Protein AF-A0A3B9L5T7-F1 (afdb_monomer)

Structure (mmCIF, N/CA/C/O backbone):
data_AF-A0A3B9L5T7-F1
#
_entry.id   AF-A0A3B9L5T7-F1
#
loop_
_atom_site.group_PDB
_atom_site.id
_atom_site.type_symbol
_atom_site.label_atom_id
_atom_site.label_alt_id
_atom_site.label_comp_id
_atom_site.label_asym_id
_atom_site.label_entity_id
_atom_site.label_seq_id
_atom_site.pdbx_PDB_ins_code
_atom_site.Cartn_x
_atom_site.Cartn_y
_atom_site.Cartn_z
_atom_site.occupancy
_atom_site.B_iso_or_equiv
_atom_site.auth_seq_id
_atom_site.auth_comp_id
_atom_site.auth_asym_id
_atom_site.auth_atom_id
_atom_site.pdbx_PDB_model_num
ATOM 1 N N . MET A 1 1 ? -52.257 -26.538 19.396 1.00 55.66 1 MET A N 1
ATOM 2 C CA . MET A 1 1 ? -50.996 -26.217 18.690 1.00 55.66 1 MET A CA 1
ATOM 3 C C . MET A 1 1 ? -50.259 -25.164 19.514 1.00 55.66 1 MET A C 1
ATOM 5 O O . MET A 1 1 ? -50.622 -23.999 19.449 1.00 55.66 1 MET A O 1
ATOM 9 N N . ASN A 1 2 ? -49.313 -25.560 20.373 1.00 53.06 2 ASN A N 1
ATOM 10 C CA . ASN A 1 2 ? -48.601 -24.605 21.233 1.00 53.06 2 ASN A CA 1
ATOM 11 C C . ASN A 1 2 ? -47.437 -23.978 20.459 1.00 53.06 2 ASN A C 1
ATOM 13 O O . ASN A 1 2 ? -46.403 -24.612 20.254 1.00 53.06 2 ASN A O 1
ATOM 17 N N . VAL A 1 3 ? -47.626 -22.734 20.016 1.00 73.12 3 VAL A N 1
ATOM 18 C CA . VAL A 1 3 ? -46.613 -21.940 19.313 1.00 73.12 3 VAL A CA 1
ATOM 19 C C . VAL A 1 3 ? -45.594 -21.436 20.333 1.00 73.12 3 VAL A C 1
ATOM 21 O O . VAL A 1 3 ? -45.894 -20.575 21.159 1.00 73.12 3 VAL A O 1
ATOM 24 N N . ARG A 1 4 ? -44.375 -21.979 20.295 1.00 73.25 4 ARG A N 1
ATOM 25 C CA . ARG A 1 4 ? -43.257 -21.457 21.090 1.00 73.25 4 ARG A CA 1
ATOM 26 C C . ARG A 1 4 ? -42.796 -20.140 20.463 1.00 73.25 4 ARG A C 1
ATOM 28 O O . ARG A 1 4 ? -42.280 -20.143 19.349 1.00 73.25 4 ARG A O 1
ATOM 35 N N . LYS A 1 5 ? -42.976 -19.017 21.167 1.00 67.50 5 LYS A N 1
ATOM 36 C CA . LYS A 1 5 ? -42.355 -17.740 20.787 1.00 67.50 5 LYS A CA 1
ATOM 37 C C . LYS A 1 5 ? -40.840 -17.884 20.917 1.00 67.50 5 LYS A C 1
ATOM 39 O O . LYS A 1 5 ? -40.320 -18.034 22.019 1.00 67.50 5 LYS A O 1
ATOM 44 N N . ILE A 1 6 ? -40.141 -17.842 19.790 1.00 72.19 6 ILE A N 1
ATOM 45 C CA . ILE A 1 6 ? -38.691 -17.669 19.768 1.00 72.19 6 ILE A CA 1
ATOM 46 C C . ILE A 1 6 ? -38.432 -16.209 20.146 1.00 72.19 6 ILE A C 1
ATOM 48 O O . ILE A 1 6 ? -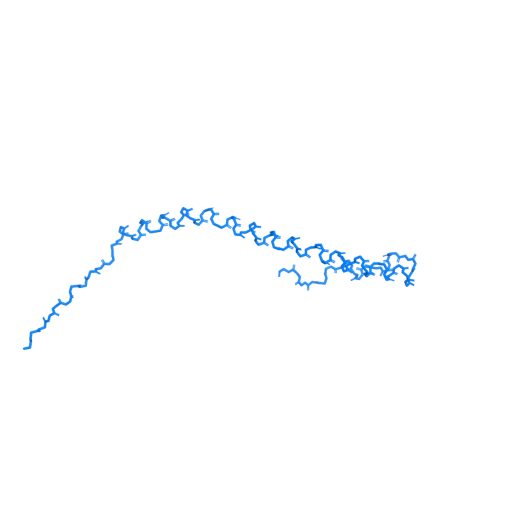38.838 -15.303 19.421 1.00 72.19 6 ILE A O 1
ATOM 52 N N . ASN A 1 7 ? -37.812 -15.973 21.304 1.00 71.81 7 ASN A N 1
ATOM 53 C CA . ASN A 1 7 ? -37.388 -14.636 21.713 1.00 71.81 7 ASN A CA 1
ATOM 54 C C . ASN A 1 7 ? -36.319 -14.149 20.730 1.00 71.81 7 ASN A C 1
ATOM 56 O O . ASN A 1 7 ? -35.171 -14.590 20.787 1.00 71.81 7 ASN A O 1
ATOM 60 N N . GLN A 1 8 ? -36.694 -13.250 19.825 1.00 71.00 8 GLN A N 1
ATOM 61 C CA . GLN A 1 8 ? -35.731 -12.566 18.976 1.00 71.00 8 GLN A CA 1
ATOM 62 C C . GLN A 1 8 ? -34.976 -11.545 19.830 1.00 71.00 8 GLN A C 1
ATOM 64 O O . GLN A 1 8 ? -35.513 -10.500 20.193 1.00 71.00 8 GLN A O 1
ATOM 69 N N . LYS A 1 9 ? -33.739 -11.881 20.209 1.00 75.75 9 LYS A N 1
ATOM 70 C CA . LYS A 1 9 ? -32.803 -10.928 20.809 1.00 75.75 9 LYS A CA 1
ATOM 71 C C . LYS A 1 9 ? -32.285 -10.023 19.689 1.00 75.75 9 LYS A C 1
ATOM 73 O O . LYS A 1 9 ? -31.597 -10.501 18.794 1.00 75.75 9 LYS A O 1
ATOM 78 N N . GLY A 1 10 ? -32.679 -8.752 19.704 1.00 77.50 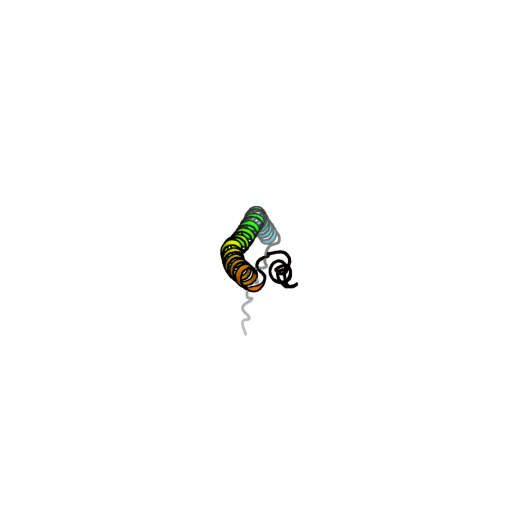10 GLY A N 1
ATOM 79 C CA . GLY A 1 10 ? -32.181 -7.745 18.765 1.00 77.50 10 GLY A CA 1
ATOM 80 C C . GLY A 1 10 ? -30.758 -7.293 19.105 1.00 77.50 10 GLY A C 1
ATOM 81 O O . GLY A 1 10 ? -30.348 -7.355 20.261 1.00 77.50 10 GLY A O 1
ATOM 82 N N . PHE A 1 11 ? -30.028 -6.833 18.088 1.00 79.38 11 PHE A N 1
ATOM 83 C CA . PHE A 1 11 ? -28.710 -6.202 18.206 1.00 79.38 11 PHE A CA 1
ATOM 84 C C . PHE A 1 11 ? -28.849 -4.824 18.864 1.00 79.38 11 PHE A C 1
ATOM 86 O O . PHE A 1 11 ? -29.732 -4.049 18.481 1.00 79.38 11 PHE A O 1
ATOM 93 N N . THR A 1 12 ? -28.015 -4.502 19.853 1.00 91.00 12 THR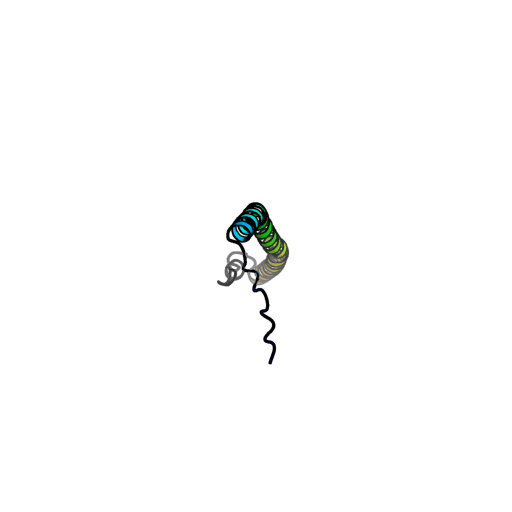 A N 1
ATOM 94 C CA . THR A 1 12 ? -28.088 -3.188 20.507 1.00 91.00 12 THR A CA 1
ATOM 95 C C . THR A 1 12 ? -27.289 -2.142 19.726 1.00 91.00 12 THR A C 1
ATOM 97 O O . THR A 1 12 ? -26.230 -2.429 19.169 1.00 91.00 12 THR A O 1
ATOM 100 N N . LEU A 1 13 ? -27.761 -0.889 19.704 1.00 91.19 13 LEU A N 1
ATOM 101 C CA . LEU A 1 13 ? -26.972 0.216 19.138 1.00 91.19 13 LEU A CA 1
ATOM 102 C C . LEU A 1 13 ? -25.645 0.401 19.887 1.00 91.19 13 LEU A C 1
ATOM 104 O O . LEU A 1 13 ? -24.642 0.769 19.283 1.00 91.19 13 LEU A O 1
ATOM 108 N N . LEU A 1 14 ? -25.635 0.096 21.186 1.00 92.06 14 LEU A N 1
ATOM 109 C CA . LEU A 1 14 ? -24.445 0.176 22.024 1.00 92.06 14 LEU A CA 1
ATOM 110 C C . LEU A 1 14 ? -23.369 -0.832 21.592 1.00 92.06 14 LEU A C 1
ATOM 112 O O . LEU A 1 14 ? -22.209 -0.448 21.463 1.00 92.06 14 LEU A O 1
ATOM 116 N N . GLU A 1 15 ? -23.740 -2.087 21.313 1.00 92.00 15 GLU A N 1
ATOM 117 C CA . GLU A 1 15 ? -22.800 -3.080 20.769 1.00 92.00 15 GLU A CA 1
ATOM 118 C C . GLU A 1 15 ? -22.184 -2.594 19.457 1.00 92.00 15 GLU A C 1
ATOM 120 O O . GLU A 1 15 ? -20.969 -2.678 19.286 1.00 92.00 15 GLU A O 1
ATOM 125 N N . LEU A 1 16 ? -22.990 -2.009 18.564 1.00 92.12 16 LEU A N 1
ATOM 126 C CA . LEU A 1 16 ? -22.489 -1.478 17.295 1.00 92.12 16 LEU A CA 1
ATOM 127 C C . LEU A 1 16 ? -21.468 -0.356 17.509 1.00 92.12 16 LEU A C 1
ATOM 129 O O . LEU A 1 16 ? -20.414 -0.351 16.873 1.00 92.12 16 LEU A O 1
ATOM 133 N N . MET A 1 17 ? -21.754 0.580 18.417 1.00 94.56 17 MET A N 1
ATOM 134 C CA . MET A 1 17 ? -20.863 1.713 18.673 1.00 94.56 17 MET A CA 1
ATOM 135 C C . MET A 1 17 ? -19.497 1.274 19.195 1.00 94.56 17 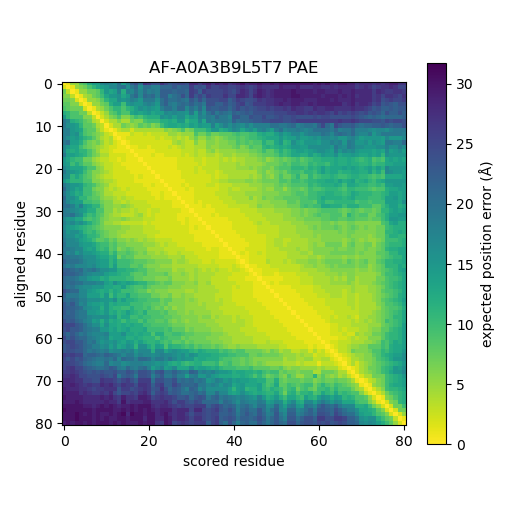MET A C 1
ATOM 137 O O . MET A 1 17 ? -18.476 1.791 18.742 1.00 94.56 17 MET A O 1
ATOM 141 N N . ILE A 1 18 ? -19.464 0.296 20.102 1.00 95.31 18 ILE A N 1
ATOM 142 C CA . ILE A 1 18 ? -18.203 -0.215 20.651 1.00 95.31 18 ILE A CA 1
ATOM 143 C C . ILE A 1 18 ? -17.415 -0.954 19.562 1.00 95.31 18 ILE A C 1
ATOM 145 O O . ILE A 1 18 ? -16.206 -0.760 19.438 1.00 95.31 18 ILE A O 1
ATOM 149 N N . VAL A 1 19 ? -18.091 -1.747 18.725 1.00 96.06 19 VAL A N 1
ATOM 150 C CA . VAL A 1 19 ? -17.445 -2.456 17.609 1.00 96.06 19 VAL A CA 1
ATOM 151 C C . VAL A 1 19 ? -16.814 -1.472 16.623 1.00 96.06 19 VAL A C 1
ATOM 153 O O . VAL A 1 19 ? -15.641 -1.621 16.280 1.00 96.06 19 VAL A O 1
ATOM 156 N N . VAL A 1 20 ? -17.544 -0.434 16.205 1.00 96.06 20 VAL A N 1
ATOM 157 C CA . VAL A 1 20 ? -17.017 0.572 15.268 1.00 96.06 20 VAL A CA 1
ATOM 158 C C . VAL A 1 20 ? -15.871 1.369 15.893 1.00 96.06 20 VAL A C 1
ATOM 160 O O . VAL A 1 20 ? -14.894 1.656 15.204 1.00 96.06 20 VAL A O 1
ATOM 163 N N . ALA A 1 21 ? -15.933 1.664 17.196 1.00 96.19 21 ALA A N 1
ATOM 164 C CA . ALA A 1 21 ? -14.835 2.316 17.905 1.00 96.19 21 ALA A CA 1
ATOM 165 C C . ALA A 1 21 ? -13.548 1.470 17.876 1.00 96.19 21 ALA A C 1
ATOM 167 O O . ALA A 1 21 ? -12.481 1.988 17.547 1.00 96.19 21 ALA A O 1
ATOM 168 N N . ILE A 1 22 ? -13.640 0.162 18.144 1.00 97.25 22 ILE A N 1
ATOM 169 C CA . ILE A 1 22 ? -12.483 -0.748 18.096 1.00 97.25 22 ILE A CA 1
ATOM 170 C C . ILE A 1 22 ? -11.938 -0.862 16.666 1.00 97.25 22 ILE A C 1
ATOM 172 O O . ILE A 1 22 ? -10.729 -0.746 16.458 1.00 97.25 22 ILE A O 1
ATOM 176 N N . VAL A 1 23 ? -12.814 -1.035 15.669 1.00 97.12 23 VAL A N 1
ATOM 177 C CA . VAL A 1 23 ? -12.409 -1.104 14.253 1.00 97.12 23 VAL A CA 1
ATOM 178 C C . VAL A 1 23 ? -11.727 0.193 13.812 1.00 97.12 23 VAL A C 1
ATOM 180 O O . VAL A 1 23 ? -10.724 0.128 13.107 1.00 97.12 23 VAL A O 1
ATOM 183 N N . GLY A 1 24 ? -12.202 1.357 14.264 1.00 96.94 24 GLY A N 1
ATOM 184 C CA . GLY A 1 24 ? -11.575 2.650 13.980 1.00 96.94 24 GLY A CA 1
ATOM 185 C C . GLY A 1 24 ? -10.148 2.758 14.526 1.00 96.94 24 GLY A C 1
ATOM 186 O O . GLY A 1 24 ? -9.247 3.193 13.804 1.00 96.94 24 GLY A O 1
ATOM 187 N N . ILE A 1 25 ? -9.916 2.297 15.761 1.00 96.50 25 ILE A N 1
ATOM 188 C CA . ILE A 1 25 ? -8.575 2.272 16.370 1.00 96.50 25 ILE A CA 1
ATOM 189 C C . ILE A 1 25 ? -7.647 1.369 15.550 1.00 96.50 25 ILE A C 1
ATOM 191 O O . ILE A 1 25 ? -6.570 1.804 15.140 1.00 96.50 25 ILE A O 1
ATOM 195 N N . LEU A 1 26 ? -8.082 0.144 15.238 1.00 97.44 26 LEU A N 1
ATOM 196 C CA . LEU A 1 26 ? -7.283 -0.799 14.449 1.00 97.44 26 LEU A CA 1
ATOM 197 C C . LEU A 1 26 ? -6.998 -0.269 13.035 1.00 97.44 26 LEU A C 1
ATOM 199 O O . LEU A 1 26 ? -5.861 -0.352 12.571 1.00 97.44 26 LEU A O 1
ATOM 203 N N . ALA A 1 27 ? -7.996 0.316 12.368 1.00 96.56 27 ALA A N 1
ATOM 204 C CA . ALA A 1 27 ? -7.865 0.847 11.012 1.00 96.56 27 ALA A CA 1
ATOM 205 C C . ALA A 1 27 ? -6.847 1.993 10.929 1.00 96.56 27 ALA A C 1
ATOM 207 O O . ALA A 1 27 ? -6.081 2.052 9.967 1.00 96.56 27 ALA A O 1
ATOM 208 N N . SER A 1 28 ? -6.785 2.859 11.947 1.00 96.31 28 SER A N 1
ATOM 209 C CA . SER A 1 28 ? -5.834 3.981 11.971 1.00 96.31 28 SER A CA 1
ATOM 210 C C . SER A 1 28 ? -4.364 3.539 11.931 1.00 96.31 28 SER A C 1
ATOM 212 O O . SER A 1 28 ? -3.536 4.235 11.350 1.00 96.31 28 SER A O 1
ATOM 214 N N . ILE A 1 29 ? -4.050 2.362 12.482 1.00 96.00 29 ILE A N 1
ATOM 215 C CA . ILE A 1 29 ? -2.699 1.779 12.481 1.00 96.00 29 ILE A CA 1
ATOM 216 C C . ILE A 1 29 ? -2.506 0.861 11.265 1.00 96.00 29 ILE A C 1
ATOM 218 O O . ILE A 1 29 ? -1.449 0.866 10.633 1.00 96.00 29 ILE A O 1
ATOM 222 N N . ALA A 1 30 ? -3.528 0.078 10.913 1.00 96.12 30 ALA A N 1
ATOM 223 C CA . ALA A 1 30 ? -3.435 -0.928 9.859 1.00 96.12 30 ALA A CA 1
ATOM 224 C C . ALA A 1 30 ? -3.303 -0.320 8.455 1.00 96.12 30 ALA A C 1
ATOM 226 O O . ALA A 1 30 ? -2.542 -0.837 7.639 1.00 96.12 30 ALA A O 1
ATOM 227 N N . ILE A 1 31 ? -4.013 0.776 8.166 1.00 95.56 31 ILE A N 1
ATOM 228 C CA . ILE A 1 31 ? -3.997 1.409 6.839 1.00 95.56 31 ILE A CA 1
ATOM 229 C C . ILE A 1 31 ? -2.595 1.909 6.449 1.00 95.56 31 ILE A C 1
ATOM 231 O O . ILE A 1 31 ? -2.113 1.484 5.395 1.00 95.56 31 ILE A O 1
ATOM 235 N N . PRO A 1 32 ? -1.909 2.762 7.238 1.00 95.25 32 PRO A N 1
ATOM 236 C CA . PRO A 1 32 ? -0.576 3.231 6.861 1.00 95.25 32 PRO A CA 1
ATOM 237 C C . PRO A 1 32 ? 0.433 2.075 6.787 1.00 95.25 32 PRO A C 1
ATOM 239 O O . PRO A 1 32 ? 1.184 1.986 5.818 1.00 95.25 32 PRO A O 1
ATOM 242 N N . ALA A 1 33 ? 0.382 1.125 7.728 1.00 96.56 33 ALA A N 1
ATOM 243 C CA . ALA A 1 33 ? 1.262 -0.045 7.717 1.00 96.56 33 ALA A CA 1
ATOM 244 C C . ALA A 1 33 ? 1.086 -0.910 6.454 1.00 96.56 33 ALA A C 1
ATOM 246 O O . ALA A 1 33 ? 2.068 -1.362 5.861 1.00 96.56 33 ALA A O 1
ATOM 247 N N . TYR A 1 34 ? -0.155 -1.117 6.006 1.00 95.88 34 TYR A N 1
ATOM 248 C CA . TYR A 1 34 ? -0.439 -1.848 4.772 1.00 95.88 34 TYR A CA 1
ATOM 249 C C . TYR A 1 34 ? 0.046 -1.089 3.530 1.00 95.88 34 TYR A C 1
ATOM 251 O O . TYR A 1 34 ? 0.638 -1.686 2.630 1.00 95.88 34 TYR A O 1
ATOM 259 N N . GLN A 1 35 ? -0.145 0.232 3.484 1.00 94.75 35 GLN A N 1
ATOM 260 C CA . GLN A 1 35 ? 0.372 1.060 2.390 1.00 94.75 35 GLN A CA 1
ATOM 261 C C . GLN A 1 35 ? 1.898 0.982 2.295 1.00 94.75 35 GLN A C 1
ATOM 263 O O . GLN A 1 35 ? 2.436 0.848 1.195 1.00 94.75 35 GLN A O 1
ATOM 268 N N . ASP A 1 36 ? 2.594 1.025 3.429 1.00 95.00 36 ASP A N 1
ATOM 269 C CA . ASP A 1 36 ? 4.050 0.905 3.467 1.00 95.00 36 ASP A CA 1
ATOM 270 C C . ASP A 1 36 ? 4.521 -0.495 3.061 1.00 95.00 36 ASP A C 1
ATOM 272 O O . ASP A 1 36 ? 5.507 -0.621 2.331 1.00 95.00 36 ASP A O 1
ATOM 276 N N . TYR A 1 37 ? 3.784 -1.546 3.435 1.00 94.25 37 TYR A N 1
ATOM 277 C CA . TYR A 1 37 ? 4.045 -2.906 2.961 1.00 94.25 37 TYR A CA 1
ATOM 278 C C . TYR A 1 37 ? 3.936 -3.012 1.433 1.00 94.25 37 TYR A C 1
ATOM 280 O O . TYR A 1 37 ? 4.854 -3.518 0.786 1.00 94.25 37 TYR A O 1
ATOM 288 N N . VAL A 1 38 ? 2.866 -2.476 0.838 1.00 94.81 38 VAL A N 1
ATOM 289 C CA . VAL A 1 38 ? 2.678 -2.482 -0.623 1.00 94.81 38 VAL A CA 1
ATOM 290 C C . VAL A 1 38 ? 3.765 -1.665 -1.326 1.00 94.81 38 VAL A C 1
ATOM 292 O O . VAL A 1 38 ? 4.332 -2.126 -2.317 1.00 94.81 38 VAL A O 1
ATOM 295 N N . LYS A 1 39 ? 4.113 -0.480 -0.806 1.00 93.12 39 LYS A N 1
ATOM 296 C CA . LYS A 1 39 ? 5.215 0.336 -1.346 1.00 93.12 39 LYS A CA 1
ATOM 297 C C . LYS A 1 39 ? 6.544 -0.409 -1.293 1.00 93.12 39 LYS A C 1
ATOM 299 O O . LYS A 1 39 ? 7.290 -0.383 -2.267 1.00 93.12 39 LYS A O 1
ATOM 304 N N . LYS A 1 40 ? 6.834 -1.093 -0.183 1.00 91.81 40 LYS A N 1
ATOM 305 C CA . LYS A 1 40 ? 8.045 -1.906 -0.036 1.00 91.81 40 LYS A CA 1
ATOM 306 C C . LYS A 1 40 ? 8.049 -3.095 -0.998 1.00 91.81 40 LYS A C 1
ATOM 308 O O . LYS A 1 40 ? 9.100 -3.396 -1.551 1.00 91.81 40 LYS A O 1
ATOM 313 N N . GLY A 1 41 ? 6.895 -3.720 -1.231 1.00 90.69 41 GLY A N 1
ATOM 314 C CA . GLY A 1 41 ? 6.723 -4.748 -2.260 1.00 90.69 41 GLY A CA 1
ATOM 315 C C . GLY A 1 41 ? 7.088 -4.226 -3.650 1.00 90.69 41 GLY A C 1
ATOM 316 O O . GLY A 1 41 ? 7.976 -4.776 -4.291 1.00 90.69 41 GLY A O 1
ATOM 317 N N . LYS A 1 42 ? 6.512 -3.086 -4.058 1.00 88.06 42 LYS A N 1
ATOM 318 C CA . LYS A 1 42 ? 6.854 -2.425 -5.333 1.00 88.06 42 LYS A CA 1
ATOM 319 C C . LYS A 1 42 ? 8.338 -2.031 -5.410 1.00 88.06 42 LYS A C 1
ATOM 321 O O . LYS A 1 42 ? 8.974 -2.186 -6.447 1.00 88.06 42 LYS A O 1
ATOM 326 N N . ALA A 1 43 ? 8.924 -1.557 -4.310 1.00 89.50 43 ALA A N 1
ATOM 327 C CA . ALA A 1 43 ? 10.346 -1.216 -4.253 1.00 89.50 43 ALA A CA 1
ATOM 328 C C . ALA A 1 43 ? 11.265 -2.448 -4.354 1.00 89.50 43 ALA A C 1
ATOM 330 O O . ALA A 1 43 ? 12.386 -2.329 -4.844 1.00 89.50 43 ALA A O 1
ATOM 331 N N . ALA A 1 44 ? 10.807 -3.626 -3.922 1.00 90.44 44 ALA A N 1
ATOM 332 C CA . ALA A 1 44 ? 11.558 -4.872 -4.049 1.00 90.44 44 ALA A CA 1
ATOM 333 C C . ALA A 1 44 ? 11.633 -5.378 -5.502 1.00 90.44 44 ALA A C 1
ATOM 335 O O . ALA A 1 44 ? 12.574 -6.091 -5.842 1.00 90.44 44 ALA A O 1
ATOM 336 N N . GLU A 1 45 ? 10.699 -4.975 -6.368 1.00 87.50 45 GLU A N 1
ATOM 337 C CA . GLU A 1 45 ? 10.716 -5.290 -7.807 1.00 87.50 45 GLU A CA 1
ATOM 338 C C . GLU A 1 45 ? 11.668 -4.378 -8.603 1.00 87.50 4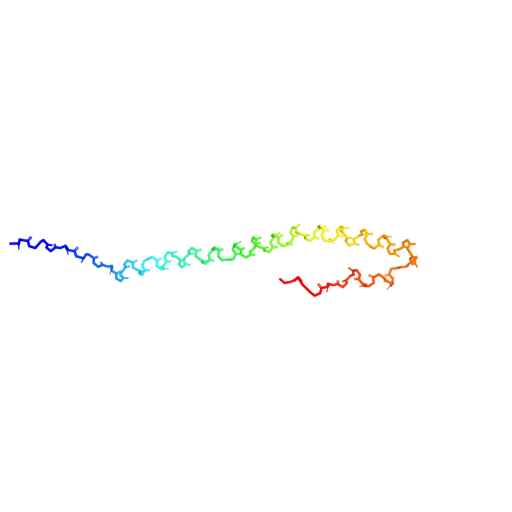5 GLU A C 1
ATOM 340 O O . GLU A 1 45 ? 12.221 -4.784 -9.628 1.00 87.50 45 GLU A O 1
ATOM 345 N N . ALA A 1 46 ? 11.928 -3.163 -8.105 1.00 87.44 46 ALA A N 1
ATOM 346 C CA . ALA A 1 46 ? 12.810 -2.184 -8.740 1.00 87.44 46 ALA A CA 1
ATOM 347 C C . ALA A 1 46 ? 14.219 -2.710 -9.105 1.00 87.44 46 ALA A C 1
ATOM 349 O O . ALA A 1 46 ? 14.646 -2.475 -10.236 1.00 87.44 46 ALA A O 1
ATOM 350 N N . PRO A 1 47 ? 14.969 -3.424 -8.235 1.00 89.75 47 PRO A N 1
ATOM 351 C CA . PRO A 1 47 ? 16.292 -3.934 -8.599 1.00 89.75 47 PRO A CA 1
ATOM 352 C C . PRO A 1 47 ? 16.265 -4.929 -9.767 1.00 89.75 47 PRO A C 1
ATOM 354 O O . PRO A 1 47 ? 17.201 -4.934 -10.562 1.00 89.75 47 PRO A O 1
ATOM 357 N N . GLY A 1 48 ? 15.204 -5.733 -9.906 1.00 88.88 48 GLY A N 1
ATOM 358 C CA . GLY A 1 48 ? 15.046 -6.646 -11.043 1.00 88.88 48 GLY A CA 1
ATOM 359 C C . GLY A 1 48 ? 14.866 -5.883 -12.355 1.00 88.88 48 GLY A C 1
ATOM 360 O O . GLY A 1 48 ? 15.605 -6.106 -13.311 1.00 88.88 48 GLY A O 1
ATOM 361 N N . ALA A 1 49 ? 13.970 -4.893 -12.357 1.00 86.69 49 ALA A N 1
ATOM 362 C CA . ALA A 1 49 ? 13.761 -4.024 -13.514 1.00 86.69 49 ALA A CA 1
ATOM 363 C C . ALA A 1 49 ? 15.035 -3.246 -13.908 1.00 86.69 49 ALA A C 1
ATOM 365 O O . ALA A 1 49 ? 15.328 -3.085 -15.093 1.00 86.69 49 ALA A O 1
ATOM 366 N N . LEU A 1 50 ? 15.823 -2.793 -12.925 1.00 87.31 50 LEU A N 1
ATOM 367 C CA . LEU A 1 50 ? 17.104 -2.120 -13.170 1.00 87.31 50 LEU A CA 1
ATOM 368 C C . LEU A 1 50 ? 18.177 -3.070 -13.724 1.00 87.31 50 LEU A C 1
ATOM 370 O O . LEU A 1 50 ? 18.978 -2.653 -14.562 1.00 87.31 50 LEU A O 1
ATOM 374 N N . ALA A 1 51 ? 18.201 -4.332 -13.289 1.00 89.75 51 ALA A N 1
ATOM 375 C CA . ALA A 1 51 ? 19.114 -5.339 -13.827 1.00 89.75 51 ALA A CA 1
ATOM 376 C C . ALA A 1 51 ? 18.808 -5.644 -15.303 1.00 89.75 51 ALA A C 1
ATOM 378 O O . ALA A 1 51 ? 19.724 -5.660 -16.126 1.00 89.75 51 ALA A O 1
ATOM 379 N N . ASP A 1 52 ? 17.530 -5.783 -15.659 1.00 88.00 52 ASP A N 1
ATOM 380 C CA . ASP A 1 52 ? 17.109 -5.956 -17.054 1.00 88.00 52 ASP A CA 1
ATOM 381 C C . ASP A 1 52 ? 17.457 -4.735 -17.912 1.00 88.00 52 ASP A C 1
ATOM 383 O O . ASP A 1 52 ? 17.925 -4.868 -19.047 1.00 88.00 52 ASP A O 1
ATOM 387 N N . LEU A 1 53 ? 17.262 -3.530 -17.366 1.00 87.19 53 LEU A N 1
ATOM 388 C CA . LEU A 1 53 ? 17.640 -2.295 -18.045 1.00 87.19 53 LEU A CA 1
ATOM 389 C C . LEU A 1 53 ? 19.148 -2.237 -18.302 1.00 87.19 53 LEU A C 1
ATOM 391 O O . LEU A 1 53 ? 19.564 -1.865 -19.398 1.00 87.19 53 LEU A O 1
ATOM 395 N N . ARG A 1 54 ? 19.970 -2.648 -17.332 1.00 87.06 54 ARG A N 1
ATOM 396 C CA . ARG A 1 54 ? 21.428 -2.700 -17.486 1.00 87.06 54 ARG A CA 1
ATOM 397 C C . ARG A 1 54 ? 21.846 -3.586 -18.660 1.00 87.06 54 ARG A C 1
ATOM 399 O O . ARG A 1 54 ? 22.646 -3.144 -19.478 1.00 87.06 54 ARG A O 1
ATOM 406 N N . VAL A 1 55 ? 21.293 -4.794 -18.771 1.00 89.88 55 VAL A N 1
ATOM 407 C CA . VAL A 1 55 ? 21.629 -5.718 -19.872 1.00 89.88 55 VAL A CA 1
ATOM 408 C C . VAL A 1 55 ? 21.264 -5.107 -21.228 1.00 89.88 55 VAL A C 1
ATOM 410 O O . VAL A 1 55 ? 22.055 -5.161 -22.168 1.00 89.88 55 VAL A O 1
ATOM 413 N N . LYS A 1 56 ? 20.098 -4.461 -21.325 1.00 86.00 56 LYS A N 1
ATOM 414 C CA . LYS A 1 56 ? 19.654 -3.778 -22.553 1.00 86.00 56 LYS A CA 1
ATOM 415 C C . LYS A 1 56 ? 20.542 -2.583 -22.918 1.00 86.00 56 LYS A C 1
ATOM 417 O O . LYS A 1 56 ? 20.816 -2.358 -24.094 1.00 86.00 56 LYS A O 1
ATOM 422 N N . MET A 1 57 ? 21.023 -1.841 -21.921 1.00 85.62 57 MET A N 1
ATOM 423 C CA . MET A 1 57 ? 21.971 -0.738 -22.120 1.00 85.62 57 MET A CA 1
ATOM 424 C C . MET A 1 57 ? 23.328 -1.251 -22.619 1.00 85.62 57 MET A C 1
ATOM 426 O O . MET A 1 57 ? 23.894 -0.674 -23.546 1.00 85.62 57 MET A O 1
ATOM 430 N N . GLU A 1 58 ? 23.824 -2.358 -22.060 1.00 87.62 58 GLU A N 1
ATOM 431 C CA . GLU A 1 58 ? 25.060 -3.011 -22.512 1.00 87.62 58 GLU A CA 1
ATOM 432 C C . GLU A 1 58 ? 24.930 -3.527 -23.957 1.00 87.62 58 GLU A C 1
ATOM 434 O O . GLU A 1 58 ? 25.847 -3.334 -24.755 1.00 87.62 58 GLU A O 1
ATOM 439 N N . GLN A 1 59 ? 23.782 -4.105 -24.327 1.00 87.19 59 GLN A N 1
ATOM 440 C CA . GLN A 1 59 ? 23.484 -4.503 -25.710 1.00 87.19 59 GLN A CA 1
ATOM 441 C C . GLN A 1 59 ? 23.472 -3.297 -26.658 1.00 87.19 59 GLN A C 1
ATOM 443 O O . GLN A 1 59 ? 24.173 -3.290 -27.665 1.00 87.19 59 GLN A O 1
ATOM 448 N N . CYS A 1 60 ? 22.758 -2.228 -26.299 1.00 86.62 60 CYS A N 1
ATOM 449 C CA . CYS A 1 60 ? 22.683 -1.031 -27.135 1.00 86.62 60 CYS A CA 1
ATOM 450 C C . CYS A 1 60 ? 24.051 -0.367 -27.349 1.00 86.62 60 CY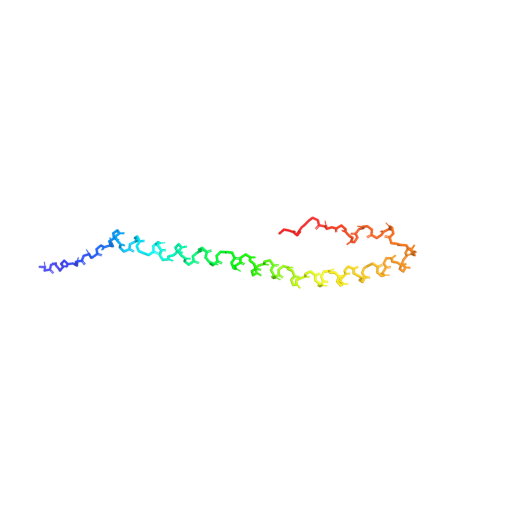S A C 1
ATOM 452 O O . CYS A 1 60 ? 24.315 0.173 -28.426 1.00 86.62 60 CYS A O 1
ATOM 454 N N . PHE A 1 61 ? 24.924 -0.408 -26.339 1.00 87.25 61 PHE A N 1
ATOM 455 C CA . PHE A 1 61 ? 26.289 0.083 -26.475 1.00 87.25 61 PHE A CA 1
ATOM 456 C C . PHE A 1 61 ? 27.116 -0.778 -27.439 1.00 87.25 61 PHE A C 1
ATOM 458 O O . PHE A 1 61 ? 27.916 -0.235 -28.199 1.00 87.25 61 PHE A O 1
ATOM 465 N N . GLN A 1 62 ? 26.918 -2.099 -27.454 1.00 90.06 62 GLN A N 1
ATOM 466 C CA . GLN A 1 62 ? 27.582 -2.973 -28.429 1.00 90.06 62 GLN A CA 1
ATOM 467 C C . GLN A 1 62 ? 27.133 -2.674 -29.864 1.00 90.06 62 GLN A C 1
ATOM 469 O O . GLN A 1 62 ? 27.974 -2.650 -30.764 1.00 90.06 62 GLN A O 1
ATOM 474 N N . ASP A 1 63 ? 25.848 -2.379 -30.059 1.00 87.69 63 ASP A N 1
ATOM 475 C CA . ASP A 1 63 ? 25.276 -2.127 -31.384 1.00 87.69 63 ASP A CA 1
ATOM 476 C C . ASP A 1 63 ? 25.646 -0.742 -31.938 1.00 87.69 63 ASP A C 1
ATOM 478 O O . ASP A 1 63 ? 26.076 -0.616 -33.085 1.00 87.69 63 ASP A O 1
ATOM 482 N N . ASN A 1 64 ? 25.498 0.309 -31.124 1.00 85.12 64 ASN A N 1
ATOM 483 C CA . ASN A 1 64 ? 25.585 1.700 -31.586 1.00 85.12 64 ASN A CA 1
ATOM 484 C C . ASN A 1 64 ? 26.869 2.418 -31.152 1.00 85.12 64 ASN A C 1
ATOM 486 O O . ASN A 1 64 ? 27.117 3.539 -31.594 1.00 85.12 64 ASN A O 1
ATOM 490 N N . ARG A 1 65 ? 27.684 1.797 -30.284 1.00 84.81 65 ARG A N 1
ATOM 491 C CA . ARG A 1 65 ? 28.873 2.401 -29.645 1.00 84.81 65 ARG A CA 1
ATOM 492 C C . ARG A 1 65 ? 28.593 3.705 -28.889 1.00 84.81 65 ARG A C 1
ATOM 494 O O . ARG A 1 65 ? 29.523 4.436 -28.558 1.00 84.81 65 ARG A O 1
ATOM 501 N N . ASP A 1 66 ? 27.325 3.978 -28.605 1.00 80.75 66 ASP A N 1
ATOM 502 C CA . ASP A 1 66 ? 26.847 5.146 -27.880 1.00 80.75 66 ASP A CA 1
ATOM 503 C C . ASP A 1 66 ? 25.508 4.816 -27.193 1.00 80.75 66 ASP A C 1
ATOM 505 O O . ASP A 1 66 ? 24.753 3.947 -27.639 1.00 80.75 66 ASP A O 1
ATOM 509 N N . TYR A 1 67 ? 25.211 5.509 -26.096 1.00 80.81 67 TYR A N 1
ATOM 510 C CA . TYR A 1 67 ? 23.984 5.340 -25.312 1.00 80.81 67 TYR A CA 1
ATOM 511 C C . TYR A 1 67 ? 22.850 6.266 -25.773 1.00 80.81 67 TYR A C 1
ATOM 513 O O . TYR A 1 67 ? 21.705 6.092 -25.357 1.00 80.81 67 TYR A O 1
ATOM 521 N N . THR A 1 68 ? 23.129 7.236 -26.646 1.00 79.56 68 THR A N 1
ATOM 522 C CA . THR A 1 68 ? 22.140 8.210 -27.143 1.00 79.56 68 THR A CA 1
ATOM 523 C C . THR A 1 68 ? 20.987 7.557 -27.918 1.00 79.56 68 THR A C 1
ATOM 525 O O . THR A 1 68 ? 19.840 7.988 -27.797 1.00 79.56 68 THR A O 1
ATOM 528 N N . ALA A 1 69 ? 21.251 6.455 -28.628 1.00 73.75 69 ALA A N 1
ATOM 529 C CA . ALA A 1 69 ? 20.238 5.654 -29.325 1.00 73.75 69 ALA A CA 1
ATOM 530 C C . ALA A 1 69 ? 19.413 4.739 -28.389 1.00 73.75 69 ALA A C 1
ATOM 532 O O . ALA A 1 69 ? 18.419 4.146 -28.806 1.00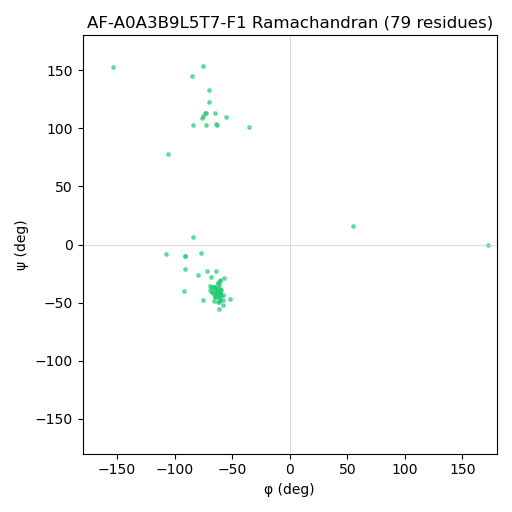 73.75 69 ALA A O 1
ATOM 533 N N . CYS A 1 70 ? 19.786 4.642 -27.107 1.00 73.81 70 CYS A N 1
ATOM 534 C CA . CYS A 1 70 ? 19.196 3.730 -26.122 1.00 73.81 70 CYS A CA 1
ATOM 535 C C . CYS A 1 70 ? 17.916 4.278 -25.450 1.00 73.81 70 CYS A C 1
ATOM 537 O O . CYS A 1 70 ? 17.374 3.673 -24.523 1.00 73.81 70 CYS A O 1
ATOM 539 N N . ALA A 1 71 ? 17.396 5.426 -25.901 1.00 67.31 71 ALA A N 1
ATOM 540 C CA . ALA A 1 71 ? 16.250 6.102 -25.284 1.00 67.31 71 ALA A CA 1
ATOM 541 C C . ALA A 1 71 ? 14.981 5.226 -25.198 1.00 67.31 71 ALA A C 1
ATOM 543 O O . ALA A 1 71 ? 14.197 5.366 -24.260 1.00 67.31 71 ALA A O 1
ATOM 544 N N . ALA A 1 72 ? 14.812 4.276 -26.125 1.00 65.75 72 ALA A N 1
ATOM 545 C CA . ALA A 1 72 ? 13.683 3.343 -26.147 1.00 65.75 72 ALA A CA 1
ATOM 546 C C . ALA A 1 72 ? 13.640 2.393 -24.937 1.00 65.75 72 ALA A C 1
ATOM 548 O O . ALA A 1 72 ? 12.574 1.896 -24.585 1.00 65.75 72 ALA A O 1
ATOM 549 N N . PHE A 1 73 ? 14.778 2.156 -24.280 1.00 66.69 73 PHE A N 1
ATOM 550 C CA . PHE A 1 73 ? 14.867 1.264 -23.124 1.00 66.69 73 PHE A CA 1
ATOM 551 C C . PHE A 1 73 ? 14.654 1.996 -21.791 1.00 66.69 73 PHE A C 1
ATOM 553 O O . PHE A 1 73 ? 14.287 1.367 -20.804 1.00 66.69 73 PHE A O 1
ATOM 560 N N . CYS A 1 74 ? 14.856 3.319 -21.768 1.00 59.41 74 CYS A N 1
ATOM 561 C CA . CYS A 1 74 ? 14.630 4.182 -20.602 1.00 59.41 74 CYS A CA 1
ATOM 562 C C . CYS A 1 74 ? 13.204 4.768 -20.562 1.00 59.41 74 CYS A C 1
ATOM 564 O O . CYS A 1 74 ? 12.789 5.350 -19.561 1.00 59.41 74 CYS A O 1
ATOM 566 N N . ALA A 1 75 ?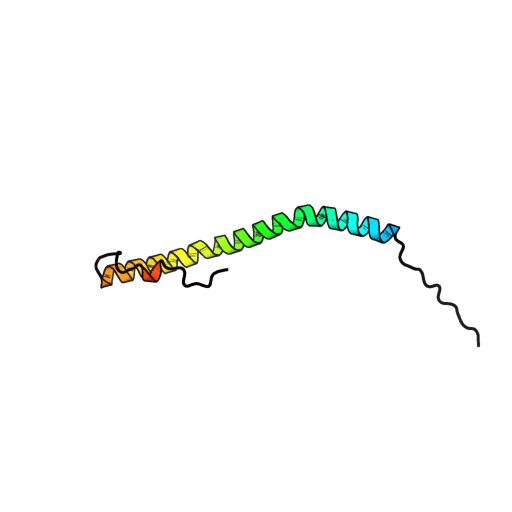 12.430 4.617 -21.639 1.00 58.19 75 ALA A N 1
ATOM 567 C CA . ALA A 1 75 ? 11.028 4.989 -21.628 1.00 58.19 75 ALA A CA 1
ATOM 568 C C . ALA A 1 75 ? 10.260 4.001 -20.733 1.00 58.19 75 ALA A C 1
ATOM 570 O O . ALA A 1 75 ? 10.273 2.800 -21.018 1.00 58.19 75 ALA A O 1
ATOM 571 N N . PRO A 1 76 ? 9.554 4.461 -19.683 1.00 55.12 76 PRO A N 1
ATOM 572 C CA . PRO A 1 76 ? 8.523 3.635 -19.091 1.00 55.12 76 PRO A CA 1
ATOM 573 C C . PRO A 1 76 ? 7.495 3.453 -20.203 1.00 55.12 76 PRO A C 1
ATOM 575 O O . PRO A 1 76 ? 6.759 4.384 -20.529 1.00 55.12 76 PRO A O 1
ATOM 578 N N . THR A 1 77 ? 7.473 2.291 -20.858 1.00 57.28 77 THR A N 1
ATOM 579 C CA . THR A 1 77 ? 6.319 1.930 -21.674 1.00 57.28 77 THR A CA 1
ATOM 580 C C . THR A 1 77 ? 5.125 2.025 -20.739 1.00 57.28 77 THR A C 1
ATOM 582 O O . THR A 1 77 ? 5.026 1.273 -19.770 1.00 57.28 77 THR A O 1
ATOM 585 N N . SER A 1 78 ? 4.307 3.042 -20.984 1.00 54.19 78 SER A N 1
ATOM 586 C CA . SER A 1 78 ? 3.070 3.386 -20.300 1.00 54.19 78 SER A CA 1
ATOM 587 C C . SER A 1 78 ? 2.311 2.129 -19.872 1.00 54.19 78 SER A C 1
ATOM 589 O O . SER A 1 78 ? 1.684 1.476 -20.703 1.00 54.19 78 SER A O 1
ATOM 591 N N . GLY A 1 79 ? 2.410 1.773 -18.591 1.00 48.72 79 GLY A N 1
ATOM 592 C CA . GLY A 1 79 ? 1.790 0.552 -18.076 1.00 48.72 79 GLY A CA 1
ATOM 593 C C . GLY A 1 79 ? 2.131 0.150 -16.640 1.00 48.72 79 GLY A C 1
ATOM 594 O O . GLY A 1 79 ? 1.603 -0.851 -16.179 1.00 48.72 79 GLY A O 1
ATOM 595 N N . ALA A 1 80 ? 2.966 0.898 -15.913 1.00 41.09 80 ALA A N 1
ATOM 596 C CA . ALA A 1 80 ? 3.236 0.633 -14.500 1.00 41.09 80 ALA A CA 1
ATOM 597 C C . ALA A 1 80 ? 2.529 1.667 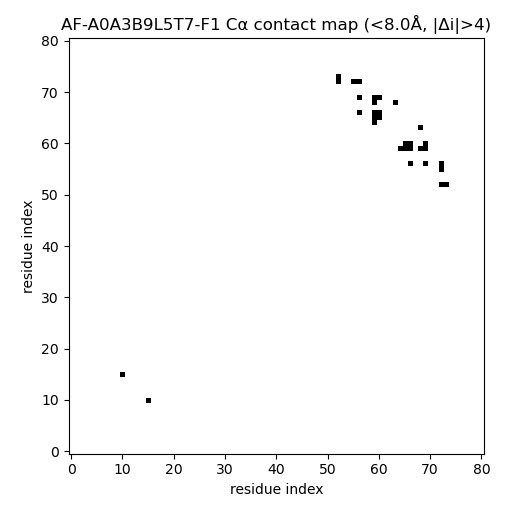-13.605 1.00 41.09 80 ALA A C 1
ATOM 599 O O . ALA A 1 80 ? 3.151 2.607 -13.106 1.00 41.09 80 ALA A O 1
ATOM 600 N N . VAL A 1 81 ? 1.218 1.483 -13.426 1.00 43.16 81 VAL A N 1
ATOM 601 C CA . VAL A 1 81 ? 0.475 1.899 -12.222 1.00 43.16 81 VAL A CA 1
ATOM 602 C C . VAL A 1 81 ? -0.129 0.646 -11.613 1.00 43.16 81 VAL A C 1
ATOM 604 O O . VAL A 1 81 ? -0.818 -0.063 -12.376 1.00 43.16 81 VAL A O 1
#

Solvent-accessible surface area (backbone atoms only — not comparable to full-atom values): 5056 Å² total; per-residue (Å²): 134,89,82,79,83,75,82,80,80,75,87,54,72,66,61,51,53,54,50,52,51,52,50,50,59,52,47,69,56,47,51,60,54,49,52,52,49,52,52,48,53,58,56,65,49,47,63,57,57,51,51,56,44,48,56,52,51,56,50,36,31,71,77,66,74,41,68,82,82,42,54,79,71,73,48,78,71,90,74,90,126

Foldseek 3Di:
DDDDDDPPDDDDPVVVVVVVVVVVVVCVVVVVVVVVVVVVVVVVCVVVLVVVLVVLQVVVCVVPVDSPVVVVSVDPPPDDD

Secondary structure (DSSP, 8-state):
---------PPPHHHHHHHHHHHHHHHHHHHHHHHHHHHHHHHHHHHHHHHHHHHHHHHHHHHHSSSGGGHHHHS--S---

Radius of gyration: 28.92 Å; Cα contacts (8 Å, |Δi|>4): 16; chains: 1; bounding box: 80×34×54 Å

pLDDT: mean 83.03, std 14.24, range [41.09, 97.44]

Mean predicted aligned error: 11.15 Å

Sequence (81 aa):
MNVRKINQKGFTLLELMIVVAIVGILASIAIPAYQDYVKKGKAAEAPGALADLRVKMEQCFQDNRDYTACAAFCAPTSGAV